Protein AF-A0A1M5VYS5-F1 (afdb_monomer)

Radius of gyration: 21.06 Å; Cα contacts (8 Å, |Δi|>4): 260; chains: 1; bounding box: 87×46×51 Å

Nearest PDB structures (foldseek):
  6qa2-assembly1_C  TM=4.360E-01  e=2.910E-01  Mycobacterium tuberculosis H37Ra
  3vgv-assembly3_E  T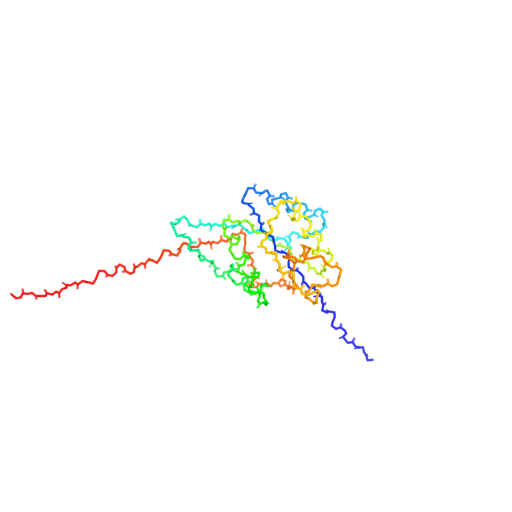M=3.887E-01  e=3.722E-01  Halomonas sp. #593
  4anc-assembly1_A  TM=3.520E-01  e=5.061E-01  Mycobacterium tuberculosis
  5x00-assembly1_A  TM=4.722E-01  e=2.082E+00  Vibrio cholerae M66-2
  6ay1-assembly5_E  TM=3.400E-01  e=2.504E+00  Helicobacter pylori

Organism: NCBI:txid421058

Sequence (174 aa):
MYSLMKNFIMAYTVVSVFPVTVDTEEIKKNLKEKGFDEADIIISKSRVESGMSTDHQEDEQTKGFFDYVFAHDAEMLEAYRKHSIGRSNVIVYTDDLERAKVAKSVLNENGALEVYRRPSEPRDTIPEGMTEQEYNGIIAKARHNIYFLGSERVYHSNEVKGMDDEMDSLGSKD

Foldseek 3Di:
DDDPPPPPLFKKKFKFWAAPPFDVVVLLVLLVVVPADPVQKAKEAEDEDDDPAPDWDWDPLQLLLLCQQCVPPVPLSVLCVNRNHRIMMIMGMDRDLVSLLVSLVSSVVRPTDQRDQDDDDPCPVPPPPDDSSSCRRITRDHDDPRRDHDNYIYIYGPPPPPPPPPPPPPDDDD

Structure (mmCIF, N/CA/C/O backbone):
data_AF-A0A1M5VYS5-F1
#
_entry.id   AF-A0A1M5VYS5-F1
#
loop_
_atom_site.group_PDB
_atom_site.id
_atom_site.type_symbol
_atom_site.label_atom_id
_atom_site.label_alt_id
_atom_site.label_comp_id
_atom_site.label_asym_id
_atom_site.label_entity_id
_atom_site.label_seq_id
_atom_site.pdbx_PDB_ins_code
_atom_site.Cartn_x
_atom_site.Cartn_y
_atom_site.Cartn_z
_atom_site.occupancy
_atom_site.B_iso_or_equiv
_atom_site.auth_seq_id
_atom_site.auth_comp_id
_atom_site.auth_asym_id
_atom_site.auth_atom_id
_atom_site.pdbx_PDB_model_num
ATOM 1 N N . MET A 1 1 ? -29.296 -32.668 2.633 1.00 37.84 1 MET A N 1
ATOM 2 C CA . MET A 1 1 ? -28.129 -32.522 1.740 1.00 37.84 1 MET A CA 1
ATOM 3 C C . MET A 1 1 ? -27.636 -31.093 1.914 1.00 37.84 1 MET A C 1
ATOM 5 O O . MET A 1 1 ? -28.254 -30.186 1.376 1.00 37.84 1 MET A O 1
ATOM 9 N N . TYR A 1 2 ? -26.666 -30.865 2.803 1.00 38.84 2 TYR A N 1
ATOM 10 C CA . TYR A 1 2 ? -26.177 -29.512 3.082 1.00 38.84 2 TYR A CA 1
ATOM 11 C C . TYR A 1 2 ? -25.338 -29.051 1.892 1.00 38.84 2 TYR A C 1
ATOM 13 O O . TYR A 1 2 ? -24.283 -29.619 1.620 1.00 38.84 2 TYR A O 1
ATOM 21 N N . SER A 1 3 ? -25.858 -28.067 1.158 1.00 40.75 3 SER A N 1
ATOM 22 C CA . SER A 1 3 ? -25.099 -27.339 0.149 1.00 40.75 3 SER A CA 1
ATOM 23 C C . SER A 1 3 ? -23.944 -26.651 0.865 1.00 40.75 3 SER A C 1
ATOM 25 O O . SER A 1 3 ? -24.162 -25.776 1.704 1.00 40.75 3 SER A O 1
ATOM 27 N N . LEU A 1 4 ? -22.722 -27.110 0.597 1.00 44.00 4 LEU A N 1
ATOM 28 C CA . LEU A 1 4 ? -21.502 -26.484 1.079 1.00 44.00 4 LEU A CA 1
ATOM 29 C C . LEU A 1 4 ? -21.350 -25.170 0.304 1.00 44.00 4 LEU A C 1
ATOM 31 O O . LEU A 1 4 ? -20.685 -25.109 -0.729 1.00 44.00 4 LEU A O 1
ATOM 35 N N . MET A 1 5 ? -22.047 -24.130 0.758 1.00 40.47 5 MET A N 1
ATOM 36 C CA . MET A 1 5 ? -21.846 -22.778 0.265 1.00 40.47 5 MET A CA 1
ATOM 37 C C . MET A 1 5 ? -20.421 -22.410 0.674 1.00 40.47 5 MET A C 1
ATOM 39 O O . MET A 1 5 ? -20.145 -22.142 1.842 1.00 40.47 5 MET A O 1
ATOM 43 N N . LYS A 1 6 ? -19.478 -22.522 -0.268 1.00 43.31 6 LYS A N 1
ATOM 44 C CA . LYS A 1 6 ? -18.157 -21.917 -0.129 1.00 43.31 6 LYS A CA 1
ATOM 45 C C . LYS A 1 6 ? -18.416 -20.427 0.046 1.00 43.31 6 LYS A C 1
ATOM 47 O O . LYS A 1 6 ? -18.630 -19.725 -0.938 1.00 43.31 6 LYS A O 1
ATOM 52 N N . ASN A 1 7 ? -18.428 -19.957 1.288 1.00 42.94 7 ASN A N 1
ATOM 53 C CA . ASN A 1 7 ? -18.205 -18.552 1.566 1.00 42.94 7 ASN A CA 1
ATOM 54 C C . ASN A 1 7 ? -16.798 -18.270 1.041 1.00 42.94 7 ASN A C 1
ATOM 56 O O . ASN A 1 7 ? -15.807 -18.588 1.697 1.00 42.94 7 ASN A O 1
ATOM 60 N N . PHE A 1 8 ? -16.704 -17.765 -0.188 1.00 48.69 8 PHE A N 1
ATOM 61 C CA . PHE A 1 8 ? -15.520 -17.041 -0.602 1.00 48.69 8 PHE A CA 1
ATOM 62 C C . PHE A 1 8 ? -15.471 -15.838 0.331 1.00 48.69 8 PHE A C 1
ATOM 64 O O . PHE A 1 8 ? -16.239 -14.896 0.160 1.00 48.69 8 PHE A O 1
ATOM 71 N N . ILE A 1 9 ? -14.654 -15.924 1.381 1.00 58.50 9 ILE A N 1
ATOM 72 C CA . ILE A 1 9 ? -14.298 -14.744 2.159 1.00 58.50 9 ILE A CA 1
ATOM 73 C C . ILE A 1 9 ? -13.618 -13.832 1.142 1.00 58.50 9 ILE A C 1
ATOM 75 O O . ILE A 1 9 ? -12.554 -14.170 0.616 1.00 58.50 9 ILE A O 1
ATOM 79 N N . MET A 1 10 ? -14.314 -12.766 0.749 1.00 78.12 10 MET A N 1
ATOM 80 C CA . MET A 1 10 ? -13.730 -11.773 -0.135 1.00 78.12 10 MET A CA 1
ATOM 81 C C . MET A 1 10 ? -12.595 -11.114 0.630 1.00 78.12 10 MET A C 1
ATOM 83 O O . MET A 1 10 ? -12.740 -10.789 1.798 1.00 78.12 10 MET A O 1
ATOM 87 N N . ALA A 1 11 ? -11.447 -10.969 -0.011 1.00 87.25 11 ALA A N 1
ATOM 88 C CA . ALA A 1 11 ? -10.293 -10.355 0.610 1.00 87.25 11 ALA A CA 1
ATOM 89 C C . ALA A 1 11 ? -9.853 -9.185 -0.253 1.00 87.25 11 ALA A C 1
ATOM 91 O O . ALA A 1 11 ? -9.800 -9.287 -1.484 1.00 87.25 11 ALA A O 1
ATOM 92 N N . TYR A 1 12 ? -9.546 -8.084 0.413 1.00 91.06 12 TYR A N 1
ATOM 93 C CA . TYR A 1 12 ? -9.152 -6.839 -0.205 1.00 91.06 12 TYR A CA 1
ATOM 94 C C . TYR A 1 12 ? -7.780 -6.428 0.306 1.00 91.06 12 TYR A C 1
ATOM 96 O O . TYR A 1 12 ? -7.489 -6.486 1.501 1.00 91.06 12 TYR A O 1
ATOM 104 N N . THR A 1 13 ? -6.951 -5.976 -0.622 1.00 92.62 13 THR A N 1
ATOM 105 C CA . THR A 1 13 ? -5.660 -5.359 -0.350 1.00 92.62 13 THR A CA 1
ATOM 106 C C . THR A 1 13 ? -5.773 -3.885 -0.699 1.00 92.62 13 THR A C 1
ATOM 108 O O . THR A 1 13 ? -6.054 -3.541 -1.846 1.00 92.62 13 THR A O 1
ATOM 111 N N . VAL A 1 14 ? -5.559 -3.011 0.279 1.00 93.81 14 VAL A N 1
ATOM 112 C CA . VAL A 1 14 ? -5.496 -1.564 0.068 1.00 93.81 14 VAL A CA 1
ATOM 113 C C . VAL A 1 14 ? -4.038 -1.1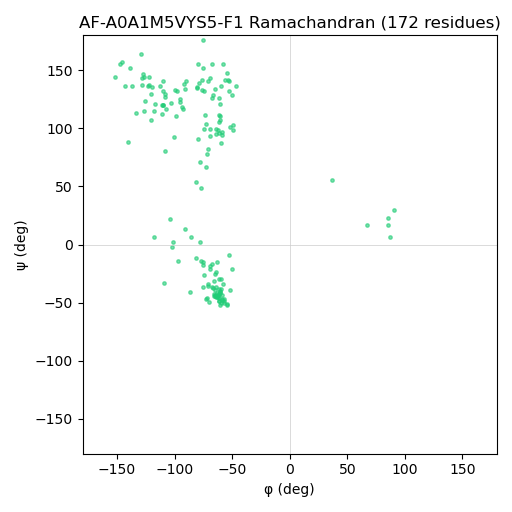62 -0.095 1.00 93.81 14 VAL A C 1
ATOM 115 O O . VAL A 1 14 ? -3.235 -1.431 0.792 1.00 93.81 14 VAL A O 1
ATOM 118 N N . VAL A 1 15 ? -3.691 -0.526 -1.212 1.00 94.44 15 VAL A N 1
ATOM 119 C CA . VAL A 1 15 ? -2.329 -0.080 -1.538 1.00 94.44 15 VAL A CA 1
ATOM 120 C C . VAL A 1 15 ? -2.321 1.440 -1.674 1.00 94.44 15 VAL A C 1
ATOM 122 O O . VAL A 1 15 ? -2.922 2.002 -2.597 1.00 94.44 15 VAL A O 1
ATOM 125 N N . SER A 1 16 ? -1.599 2.114 -0.779 1.00 94.38 16 SER A N 1
ATOM 126 C CA . SER A 1 16 ? -1.414 3.569 -0.812 1.00 94.38 16 SER A CA 1
ATOM 127 C C . SER A 1 16 ? 0.063 3.945 -0.786 1.00 94.38 16 SER A C 1
ATOM 129 O O . SER A 1 16 ? 0.872 3.300 -0.118 1.00 94.38 16 SER A O 1
ATOM 131 N N . VAL A 1 17 ? 0.403 5.011 -1.511 1.00 94.00 17 VAL A N 1
ATOM 132 C CA . VAL A 1 17 ? 1.767 5.535 -1.643 1.00 94.00 17 VAL A CA 1
ATOM 133 C C . VAL A 1 17 ? 1.848 6.898 -0.964 1.00 94.00 17 VAL A C 1
ATOM 135 O O . VAL A 1 17 ? 0.972 7.735 -1.154 1.00 94.00 17 VAL A O 1
ATOM 138 N N . PHE A 1 18 ? 2.910 7.131 -0.201 1.00 93.69 18 PHE A N 1
ATOM 139 C CA . PHE A 1 18 ? 3.127 8.336 0.593 1.00 93.69 18 PHE A CA 1
ATOM 140 C C . PHE A 1 18 ? 4.493 8.961 0.299 1.00 93.69 18 PHE A C 1
ATOM 142 O O . PHE A 1 18 ? 5.473 8.240 0.076 1.00 93.69 18 PHE A O 1
ATOM 149 N N . PRO A 1 19 ? 4.609 10.299 0.356 1.00 90.38 19 PRO A N 1
ATOM 150 C CA . PRO A 1 19 ? 5.905 10.957 0.453 1.00 90.38 19 PRO A CA 1
ATOM 151 C C . PRO A 1 19 ? 6.709 10.424 1.647 1.00 90.38 19 PRO A C 1
ATOM 153 O O . PRO A 1 19 ? 6.148 10.106 2.694 1.00 90.38 19 PRO A O 1
ATOM 156 N N . VAL A 1 20 ? 8.037 10.387 1.527 1.00 85.50 20 VAL A N 1
ATOM 157 C CA . VAL A 1 20 ? 8.936 9.937 2.614 1.00 85.50 20 VAL A CA 1
ATOM 158 C C . VAL A 1 20 ? 8.881 10.815 3.868 1.00 85.50 20 VAL A C 1
ATOM 160 O O . VAL A 1 20 ? 9.365 10.411 4.918 1.00 85.50 20 VAL A O 1
ATOM 163 N N . THR A 1 21 ? 8.301 12.011 3.759 1.00 85.69 21 THR A N 1
ATOM 164 C CA . THR A 1 21 ? 8.145 12.978 4.851 1.00 85.69 21 THR A CA 1
ATOM 165 C C . THR A 1 21 ? 6.951 12.691 5.757 1.00 85.69 21 THR A C 1
ATOM 167 O O . THR A 1 21 ? 6.819 13.347 6.784 1.00 85.69 21 THR A O 1
ATOM 170 N N . VAL A 1 22 ? 6.054 11.781 5.368 1.00 90.50 22 VAL A N 1
ATOM 171 C CA . VAL A 1 22 ? 4.854 11.463 6.151 1.00 90.50 22 VAL A CA 1
ATOM 172 C C . VAL A 1 22 ? 5.207 10.545 7.319 1.00 90.50 22 VAL A C 1
ATOM 174 O O . VAL A 1 22 ? 5.984 9.599 7.160 1.00 90.50 22 VAL A O 1
ATOM 177 N N . ASP A 1 23 ?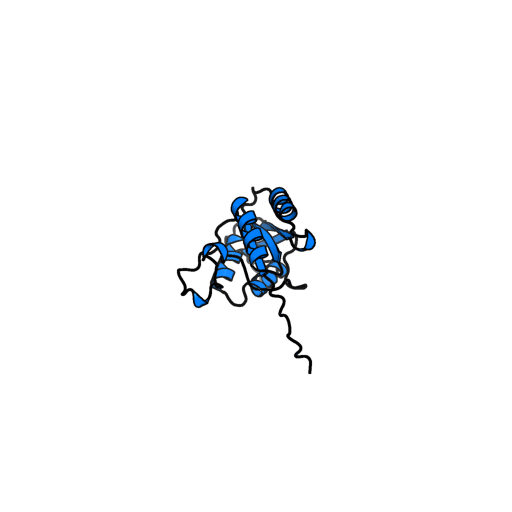 4.609 10.804 8.484 1.00 91.81 23 ASP A N 1
ATOM 178 C CA . ASP A 1 23 ? 4.758 9.951 9.660 1.00 91.81 23 ASP A CA 1
ATOM 179 C C . ASP A 1 23 ? 3.941 8.660 9.501 1.00 91.81 23 ASP A C 1
ATOM 181 O O . ASP A 1 23 ? 2.727 8.601 9.707 1.00 91.81 23 ASP A O 1
ATOM 185 N N . THR A 1 24 ? 4.630 7.589 9.112 1.00 90.44 24 THR A N 1
ATOM 186 C CA . THR A 1 24 ? 4.007 6.276 8.936 1.00 90.44 24 THR A CA 1
ATOM 187 C C . THR A 1 24 ? 3.566 5.637 10.255 1.00 90.44 24 THR A C 1
ATOM 189 O O . THR A 1 24 ? 2.691 4.771 10.233 1.00 90.44 24 THR A O 1
ATOM 192 N N . GLU A 1 25 ? 4.127 6.043 11.399 1.00 92.25 25 GLU A N 1
ATOM 193 C CA . GLU A 1 25 ? 3.703 5.537 12.711 1.00 92.25 25 GLU A CA 1
ATOM 194 C C . GLU A 1 25 ? 2.367 6.151 13.135 1.00 92.25 25 GLU A C 1
ATOM 196 O O . GLU A 1 25 ? 1.512 5.447 13.678 1.00 92.25 25 GLU A O 1
ATOM 201 N N . GLU A 1 26 ? 2.138 7.428 12.820 1.00 93.75 26 GLU A N 1
ATOM 202 C CA . GLU A 1 26 ? 0.835 8.071 13.013 1.00 93.75 26 GLU A CA 1
ATOM 203 C C . GLU A 1 26 ? -0.248 7.395 12.160 1.00 93.75 26 GLU A C 1
ATOM 205 O O . GLU A 1 26 ? -1.312 7.045 12.674 1.00 93.75 26 GLU A O 1
ATOM 210 N N . ILE A 1 27 ? 0.055 7.082 10.894 1.00 94.62 27 ILE A N 1
ATOM 211 C CA . ILE A 1 27 ? -0.848 6.310 10.024 1.00 94.62 27 ILE A CA 1
ATOM 212 C C . ILE A 1 27 ? -1.190 4.956 10.651 1.00 94.62 27 ILE A C 1
ATOM 214 O O . ILE A 1 27 ? -2.361 4.576 10.726 1.00 94.62 27 ILE A O 1
ATOM 218 N N . LYS A 1 28 ? -0.175 4.219 11.119 1.00 95.19 28 LYS A N 1
ATOM 219 C CA . LYS A 1 28 ? -0.363 2.915 11.768 1.00 95.19 28 LYS A CA 1
ATOM 220 C C . LYS A 1 28 ? -1.253 3.032 12.998 1.00 95.19 28 LYS A C 1
ATOM 222 O O . LYS A 1 28 ? -2.143 2.205 13.191 1.00 95.19 28 LYS A O 1
ATOM 227 N N . LYS A 1 29 ? -1.034 4.058 13.822 1.00 96.31 29 LYS A N 1
ATOM 228 C CA . LYS A 1 29 ? -1.853 4.342 15.001 1.00 96.31 29 LYS A CA 1
ATOM 229 C C . LYS A 1 29 ? -3.306 4.620 14.608 1.00 96.31 29 LYS A C 1
ATOM 231 O O . LYS A 1 29 ? -4.195 3.981 15.163 1.00 96.31 29 LYS A O 1
ATOM 236 N N . ASN A 1 30 ? -3.539 5.481 13.621 1.00 95.81 30 ASN A N 1
ATOM 237 C CA . ASN A 1 30 ? -4.879 5.831 13.147 1.00 95.81 30 ASN A CA 1
ATOM 238 C C . ASN A 1 30 ? -5.631 4.604 12.606 1.00 95.81 30 ASN A C 1
ATOM 240 O O . ASN A 1 30 ? -6.809 4.413 12.904 1.00 95.81 30 ASN A O 1
ATOM 244 N N . LEU A 1 31 ? -4.948 3.713 11.880 1.00 96.62 31 LEU A N 1
ATOM 245 C CA . LEU A 1 31 ? -5.521 2.434 11.447 1.00 96.62 31 LEU A CA 1
ATOM 246 C C . LEU A 1 31 ? -5.865 1.531 12.647 1.00 96.62 31 LEU A C 1
ATOM 248 O O . LEU A 1 31 ? -6.972 0.998 12.731 1.00 96.62 31 LEU A O 1
ATOM 252 N N . LYS A 1 32 ? -4.972 1.399 13.630 1.00 96.81 32 LYS A N 1
ATOM 253 C CA . LYS A 1 32 ? -5.249 0.605 14.840 1.00 96.81 32 LYS A CA 1
ATOM 254 C C . LYS A 1 32 ? -6.433 1.153 15.642 1.00 96.81 32 LYS A C 1
ATOM 256 O O . LYS A 1 32 ? -7.248 0.373 16.125 1.00 96.81 32 LYS A O 1
ATOM 261 N N . GLU A 1 33 ? -6.585 2.472 15.735 1.00 96.19 33 GLU A N 1
ATOM 262 C CA . GLU A 1 33 ? -7.742 3.117 16.379 1.00 96.19 33 GLU A CA 1
ATOM 263 C C . GLU A 1 33 ? -9.065 2.845 15.643 1.00 96.19 33 GLU A C 1
ATOM 265 O O . GLU A 1 33 ? -10.127 2.823 16.265 1.00 96.19 33 GLU A O 1
ATOM 270 N N . LYS A 1 34 ? -9.015 2.564 14.334 1.00 95.38 34 LYS A N 1
ATOM 271 C CA . LYS A 1 34 ? -10.158 2.071 13.544 1.00 95.38 34 LYS A CA 1
ATOM 272 C C . LYS A 1 34 ? -10.334 0.547 13.603 1.00 95.38 34 LYS A C 1
ATOM 274 O O . LYS A 1 34 ? -11.196 0.008 12.913 1.00 95.38 34 LYS A O 1
ATOM 279 N N . GLY A 1 35 ? -9.552 -0.144 14.431 1.00 95.00 35 GLY A N 1
ATOM 280 C CA . GLY A 1 35 ? -9.679 -1.575 14.694 1.00 95.00 35 GLY A CA 1
ATOM 281 C C . GLY A 1 35 ? -8.963 -2.480 13.694 1.00 95.00 35 GLY A C 1
ATOM 282 O O . GLY A 1 35 ? -9.298 -3.662 13.628 1.00 95.00 35 GLY A O 1
ATOM 283 N N . PHE A 1 36 ? -8.030 -1.964 12.885 1.00 95.75 36 PHE A N 1
ATOM 284 C CA . PHE A 1 36 ? -7.166 -2.805 12.047 1.00 95.75 36 PHE A CA 1
ATOM 285 C C . PHE A 1 36 ? -6.067 -3.457 12.883 1.00 95.75 36 PHE A C 1
ATOM 287 O O . PHE A 1 36 ? -5.394 -2.788 13.673 1.00 95.75 36 PHE A O 1
ATOM 294 N N . ASP A 1 37 ? -5.875 -4.758 12.683 1.00 94.88 37 ASP A N 1
ATOM 295 C CA . ASP A 1 37 ? -4.814 -5.502 13.340 1.00 94.88 37 ASP A CA 1
ATOM 296 C C . ASP A 1 37 ? -3.449 -5.114 12.779 1.00 94.88 37 ASP A C 1
ATOM 298 O O . ASP A 1 37 ? -3.248 -4.926 11.580 1.00 94.88 37 ASP A O 1
ATOM 302 N N . GLU A 1 38 ? -2.466 -5.025 13.669 1.00 93.31 38 GLU A N 1
ATOM 303 C CA . GLU A 1 38 ? -1.100 -4.668 13.290 1.00 93.31 38 GLU A CA 1
ATOM 304 C C . GLU A 1 38 ? -0.480 -5.676 12.313 1.00 93.31 38 GLU A C 1
ATOM 306 O O . GLU A 1 38 ? 0.326 -5.297 11.469 1.00 93.31 38 GLU A O 1
ATOM 311 N N . ALA A 1 39 ? -0.895 -6.943 12.391 1.00 92.19 39 ALA A N 1
ATOM 312 C CA . ALA A 1 39 ? -0.453 -8.001 11.489 1.00 92.19 39 ALA A CA 1
ATOM 313 C C . ALA A 1 39 ? -0.947 -7.824 10.041 1.00 92.19 39 ALA A C 1
ATOM 315 O O . ALA A 1 39 ? -0.384 -8.453 9.137 1.00 92.19 39 ALA A O 1
ATOM 316 N N . ASP A 1 40 ? -1.962 -6.985 9.824 1.00 94.19 40 ASP A N 1
ATOM 317 C CA . ASP A 1 40 ? -2.564 -6.709 8.518 1.00 94.19 40 ASP A CA 1
ATOM 318 C C . ASP A 1 40 ? -2.109 -5.379 7.917 1.00 94.19 40 ASP A C 1
ATOM 320 O O . ASP A 1 40 ? -2.473 -5.059 6.786 1.00 94.19 40 ASP A O 1
ATOM 324 N N . ILE A 1 41 ? -1.277 -4.624 8.641 1.00 94.88 41 ILE A N 1
ATOM 325 C CA . ILE A 1 41 ? -0.717 -3.349 8.199 1.00 94.88 41 ILE A CA 1
ATOM 326 C C . ILE A 1 41 ? 0.760 -3.549 7.870 1.00 94.88 41 ILE A C 1
ATOM 328 O O . ILE A 1 41 ? 1.580 -3.823 8.746 1.00 94.88 41 ILE A O 1
ATOM 332 N N . ILE A 1 42 ? 1.125 -3.341 6.608 1.00 94.56 42 ILE A N 1
ATOM 333 C CA . ILE A 1 42 ? 2.516 -3.359 6.157 1.00 94.56 42 ILE A CA 1
ATOM 334 C C . ILE A 1 42 ? 2.935 -1.945 5.786 1.00 94.56 42 ILE A C 1
ATOM 336 O O . ILE A 1 42 ? 2.376 -1.340 4.874 1.00 94.56 42 ILE A O 1
ATOM 340 N N . ILE A 1 43 ? 3.962 -1.437 6.460 1.00 93.50 43 ILE A N 1
ATOM 341 C CA . ILE A 1 43 ? 4.649 -0.206 6.072 1.00 93.50 43 ILE A CA 1
ATOM 342 C C . ILE A 1 43 ? 5.956 -0.607 5.421 1.00 93.50 43 ILE A C 1
ATOM 344 O O . ILE A 1 43 ? 6.788 -1.273 6.031 1.00 93.50 43 ILE A O 1
ATOM 348 N N . SER A 1 44 ? 6.128 -0.182 4.181 1.00 91.31 44 SER A N 1
ATOM 349 C CA . SER A 1 44 ? 7.257 -0.566 3.360 1.00 91.31 44 SER A CA 1
ATOM 350 C C . SER A 1 44 ? 7.928 0.694 2.822 1.00 91.31 44 SER A C 1
ATOM 352 O O . SER A 1 44 ? 7.311 1.471 2.086 1.00 91.31 44 SER A O 1
ATOM 354 N N . LYS A 1 45 ? 9.174 0.939 3.230 1.00 89.88 45 LYS A N 1
ATOM 355 C CA . LYS A 1 45 ? 9.926 2.157 2.899 1.00 89.88 45 LYS A CA 1
ATOM 356 C C . LYS A 1 45 ? 10.856 1.900 1.718 1.00 89.88 45 LYS A C 1
ATOM 358 O O . LYS A 1 45 ? 11.582 0.910 1.706 1.00 89.88 45 LYS A O 1
ATOM 363 N N . SER A 1 46 ? 10.846 2.794 0.735 1.00 85.81 46 SER A N 1
ATOM 364 C CA . SER A 1 46 ? 11.788 2.727 -0.381 1.00 85.81 46 SER A CA 1
ATOM 365 C C . SER A 1 46 ? 13.185 3.166 0.054 1.00 85.81 46 SER A C 1
ATOM 367 O O . SER A 1 46 ? 13.361 4.252 0.606 1.00 85.81 46 SER A O 1
ATOM 369 N N . ARG A 1 47 ? 14.186 2.366 -0.299 1.00 82.88 47 ARG A N 1
ATOM 370 C CA . ARG A 1 47 ? 15.601 2.725 -0.343 1.00 82.88 47 ARG A CA 1
ATOM 371 C C . ARG A 1 47 ? 16.027 2.748 -1.803 1.00 82.88 47 ARG A C 1
ATOM 373 O O . ARG A 1 47 ? 16.012 1.723 -2.473 1.00 82.88 47 ARG A O 1
ATOM 380 N N . VAL A 1 48 ? 16.336 3.938 -2.299 1.00 77.50 48 VAL A N 1
ATOM 381 C CA . VAL A 1 48 ? 16.886 4.110 -3.643 1.00 77.50 48 VAL A CA 1
ATOM 382 C C . VAL A 1 48 ? 18.397 4.135 -3.501 1.00 77.50 48 VAL A C 1
ATOM 384 O O . VAL A 1 48 ? 18.921 4.989 -2.783 1.00 77.50 48 VAL A O 1
ATOM 387 N N . GLU A 1 49 ? 19.089 3.185 -4.123 1.00 73.31 49 GLU A N 1
ATOM 388 C CA . GLU A 1 49 ? 20.545 3.238 -4.180 1.00 73.31 49 GLU A CA 1
ATOM 389 C C . GLU A 1 49 ? 20.969 4.427 -5.041 1.00 73.31 49 GLU A C 1
ATOM 391 O O . GLU A 1 49 ? 20.513 4.588 -6.174 1.00 73.31 49 GLU A O 1
ATOM 396 N N . SER A 1 50 ? 21.821 5.282 -4.477 1.00 54.28 50 SER A N 1
ATOM 397 C CA . SER A 1 50 ? 22.318 6.481 -5.144 1.00 54.28 50 SER A CA 1
ATOM 398 C C . SER A 1 50 ? 23.103 6.111 -6.406 1.00 54.28 50 SER A C 1
ATOM 400 O O . SER A 1 50 ? 24.248 5.676 -6.316 1.00 54.28 50 SER A O 1
ATOM 402 N N . GLY A 1 51 ? 22.499 6.337 -7.570 1.00 54.25 51 GLY A N 1
ATOM 403 C CA . GLY A 1 51 ? 23.120 6.294 -8.893 1.00 54.25 51 GLY A CA 1
ATOM 404 C C . GLY A 1 51 ? 22.473 7.348 -9.794 1.00 54.25 51 GLY A C 1
ATOM 405 O O . GLY A 1 51 ? 21.371 7.822 -9.516 1.00 54.25 51 GLY A O 1
ATOM 406 N N . MET A 1 52 ? 23.170 7.791 -10.844 1.00 47.41 52 MET A N 1
ATOM 407 C CA . MET A 1 52 ? 22.683 8.873 -11.720 1.00 47.41 52 MET A CA 1
ATOM 408 C C . MET A 1 52 ? 21.610 8.417 -12.727 1.00 47.41 52 MET A C 1
ATOM 410 O O . MET A 1 52 ? 21.159 9.215 -13.552 1.00 47.41 52 MET A O 1
ATOM 414 N N . SER A 1 53 ? 21.200 7.148 -12.695 1.00 56.59 53 SER A N 1
ATOM 415 C CA . SER A 1 53 ? 20.232 6.595 -13.638 1.00 56.59 53 SER A CA 1
ATOM 416 C C . SER A 1 53 ? 18.798 6.938 -13.249 1.00 56.59 53 SER A C 1
ATOM 418 O O . SER A 1 53 ? 18.376 6.765 -12.111 1.00 56.59 53 SER A O 1
ATOM 420 N N . THR A 1 54 ? 18.010 7.362 -14.231 1.00 59.59 54 THR A N 1
ATOM 421 C CA . THR A 1 54 ? 16.553 7.507 -14.106 1.00 59.59 54 THR A CA 1
ATOM 422 C C . THR A 1 54 ? 15.826 6.159 -14.151 1.00 59.59 54 THR A C 1
ATOM 424 O O . THR A 1 54 ? 14.675 6.075 -13.726 1.00 59.59 54 THR A O 1
ATOM 427 N N . ASP A 1 55 ? 16.508 5.104 -14.601 1.00 66.38 55 ASP A N 1
ATOM 428 C CA . ASP A 1 55 ? 15.997 3.738 -14.695 1.00 66.38 55 ASP A CA 1
ATOM 429 C C . ASP A 1 55 ? 16.336 2.957 -13.414 1.00 66.38 55 ASP A C 1
ATOM 431 O O . ASP A 1 55 ? 17.508 2.789 -13.066 1.00 66.38 55 ASP A O 1
ATOM 435 N N . HIS A 1 56 ? 15.300 2.544 -12.684 1.00 71.12 56 HIS A N 1
ATOM 436 C CA . HIS A 1 56 ? 15.415 1.867 -11.393 1.00 71.12 56 HIS A CA 1
ATOM 437 C C . HIS A 1 56 ? 14.754 0.493 -11.483 1.00 71.12 56 HIS A C 1
ATOM 439 O O . HIS A 1 56 ? 13.595 0.398 -11.890 1.00 71.12 56 HIS A O 1
ATOM 445 N N . GLN A 1 57 ? 15.457 -0.557 -11.063 1.00 78.44 57 GLN A N 1
ATOM 446 C CA . GLN A 1 57 ? 14.904 -1.906 -10.980 1.00 78.44 57 GLN A CA 1
ATOM 447 C C . GLN A 1 57 ? 14.492 -2.250 -9.549 1.00 78.44 57 GLN A C 1
ATOM 449 O O . GLN A 1 57 ? 15.240 -2.026 -8.600 1.00 78.44 57 GLN A O 1
ATOM 454 N N . GLU A 1 58 ? 13.282 -2.793 -9.417 1.00 81.62 58 GLU A N 1
ATOM 455 C CA . GLU A 1 58 ? 12.742 -3.335 -8.169 1.00 81.62 58 GLU A CA 1
ATOM 456 C C . GLU A 1 58 ? 13.469 -4.621 -7.772 1.00 81.62 58 GLU A C 1
ATOM 458 O O . GLU A 1 58 ? 13.756 -5.462 -8.627 1.00 81.62 58 GLU A O 1
ATOM 463 N N . ASP A 1 59 ? 13.683 -4.821 -6.471 1.00 85.31 59 ASP A N 1
ATOM 464 C CA . ASP A 1 59 ? 14.039 -6.134 -5.940 1.0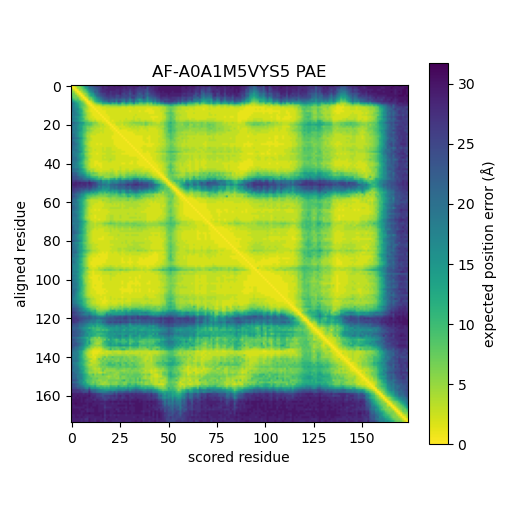0 85.31 59 ASP A CA 1
ATOM 465 C C . ASP A 1 59 ? 12.967 -7.199 -6.275 1.00 85.31 59 ASP A C 1
ATOM 467 O O . ASP A 1 59 ? 11.789 -6.890 -6.499 1.00 85.31 59 ASP A O 1
ATOM 471 N N . GLU A 1 60 ? 13.364 -8.477 -6.313 1.00 87.12 60 GLU A N 1
ATOM 472 C CA . GLU A 1 60 ? 12.485 -9.581 -6.731 1.00 87.12 60 GLU A CA 1
ATOM 473 C C . GLU A 1 60 ? 11.212 -9.700 -5.880 1.00 87.12 60 GLU A C 1
ATOM 475 O O . GLU A 1 60 ? 10.148 -10.056 -6.397 1.00 87.12 60 GLU A O 1
ATOM 480 N N . GLN A 1 61 ? 11.297 -9.380 -4.586 1.00 88.81 61 GLN A N 1
ATOM 481 C CA . GLN A 1 61 ? 10.169 -9.470 -3.666 1.00 88.81 61 GLN A CA 1
ATOM 482 C C . GLN A 1 61 ? 9.150 -8.357 -3.940 1.00 88.81 61 GLN A C 1
ATOM 484 O O . GLN A 1 61 ? 7.951 -8.628 -4.057 1.00 88.81 61 GLN A O 1
ATOM 489 N N . THR A 1 62 ? 9.619 -7.118 -4.095 1.00 88.94 62 THR A N 1
ATOM 490 C CA . THR A 1 62 ? 8.798 -5.966 -4.484 1.00 88.94 62 THR A CA 1
ATOM 491 C C . THR A 1 62 ? 8.130 -6.206 -5.833 1.00 88.94 62 THR A C 1
ATOM 493 O O . THR A 1 62 ? 6.912 -6.049 -5.960 1.00 88.94 62 THR A O 1
ATOM 496 N N . LYS A 1 63 ? 8.904 -6.669 -6.820 1.00 90.56 63 LYS A N 1
ATOM 497 C CA . LYS A 1 63 ? 8.404 -7.003 -8.153 1.00 90.56 63 LYS A CA 1
ATOM 498 C C . LYS A 1 63 ? 7.290 -8.050 -8.081 1.00 90.56 63 LYS A C 1
ATOM 500 O O . LYS A 1 63 ? 6.215 -7.835 -8.640 1.00 90.56 63 LYS A O 1
ATOM 505 N N . GLY A 1 64 ? 7.528 -9.146 -7.356 1.00 90.19 64 GLY A N 1
ATOM 506 C CA . GLY A 1 64 ? 6.574 -10.243 -7.202 1.00 90.19 64 GLY A CA 1
ATOM 507 C C . GLY A 1 64 ? 5.292 -9.835 -6.476 1.00 90.19 64 GLY A C 1
ATOM 508 O O . GLY A 1 64 ? 4.210 -10.286 -6.847 1.00 90.19 64 GLY A O 1
ATOM 509 N N . PHE A 1 65 ? 5.383 -8.953 -5.476 1.00 93.62 65 PHE A N 1
ATOM 510 C CA . PHE A 1 65 ? 4.204 -8.380 -4.827 1.00 93.62 65 PHE A CA 1
ATOM 511 C C . PHE A 1 65 ? 3.340 -7.596 -5.818 1.00 93.62 65 PHE A C 1
ATOM 513 O O . PHE A 1 65 ? 2.139 -7.856 -5.913 1.00 93.62 65 PHE A O 1
ATOM 520 N N . PHE A 1 66 ? 3.934 -6.664 -6.568 1.00 92.38 66 PHE A N 1
ATOM 521 C CA . PHE A 1 66 ? 3.186 -5.850 -7.523 1.00 92.38 66 PHE A CA 1
ATOM 522 C C . PHE A 1 66 ? 2.570 -6.696 -8.637 1.00 92.38 66 PHE A C 1
ATOM 524 O O . PHE A 1 66 ? 1.379 -6.547 -8.912 1.00 92.38 66 PHE A O 1
ATOM 531 N N . ASP A 1 67 ? 3.333 -7.635 -9.206 1.00 91.81 67 ASP A N 1
ATOM 532 C CA . ASP A 1 67 ? 2.829 -8.553 -10.233 1.00 91.81 67 ASP A CA 1
ATOM 533 C C . ASP A 1 67 ? 1.657 -9.396 -9.712 1.00 91.81 67 ASP A C 1
ATOM 535 O O . ASP A 1 67 ? 0.694 -9.620 -10.436 1.00 91.81 67 ASP A O 1
ATOM 539 N N . TYR A 1 68 ? 1.692 -9.836 -8.451 1.00 91.06 68 TYR A N 1
ATOM 540 C CA . TYR A 1 68 ? 0.601 -10.601 -7.847 1.00 91.06 68 TYR A CA 1
ATOM 541 C C . TYR A 1 68 ? -0.654 -9.751 -7.596 1.00 91.06 68 TYR A C 1
ATOM 543 O O . TYR A 1 68 ? -1.764 -10.153 -7.967 1.00 91.06 68 TYR A O 1
ATOM 551 N N . VAL A 1 69 ? -0.492 -8.586 -6.960 1.00 90.12 69 VAL A N 1
ATOM 552 C CA . VAL A 1 69 ? -1.614 -7.713 -6.584 1.00 90.12 69 VAL A CA 1
ATOM 553 C C . VAL A 1 69 ? -2.303 -7.165 -7.831 1.00 90.12 69 VAL A C 1
ATOM 555 O O . VAL A 1 69 ? -3.526 -7.227 -7.928 1.00 90.12 69 VAL A O 1
ATOM 558 N N . PHE A 1 70 ? -1.535 -6.712 -8.820 1.00 89.88 70 PHE A N 1
ATOM 559 C CA . PHE A 1 70 ? -2.054 -6.060 -10.023 1.00 89.88 70 PHE A CA 1
ATOM 560 C C . PHE A 1 70 ? -2.036 -6.963 -11.264 1.00 89.88 70 PHE A C 1
ATOM 562 O O . PHE A 1 70 ? -2.108 -6.470 -12.383 1.00 89.88 70 PHE A O 1
ATOM 569 N N . ALA A 1 71 ? -2.009 -8.291 -11.094 1.00 85.38 71 ALA A N 1
ATOM 570 C CA . ALA A 1 71 ? -1.910 -9.275 -12.184 1.00 85.38 71 ALA A CA 1
ATOM 571 C C . ALA A 1 71 ? -2.909 -9.090 -13.350 1.00 85.38 71 ALA A C 1
ATOM 573 O O . ALA A 1 71 ? -2.711 -9.659 -14.418 1.00 85.38 71 ALA A O 1
ATOM 574 N N . HIS A 1 72 ? -4.018 -8.378 -13.124 1.00 83.75 72 HIS A N 1
ATOM 575 C CA . HIS A 1 72 ? -5.113 -8.198 -14.085 1.00 83.75 72 HIS A CA 1
ATOM 576 C C . HIS A 1 72 ? -5.315 -6.724 -14.482 1.00 83.75 72 HIS A C 1
ATOM 578 O O . HIS A 1 72 ? -6.279 -6.422 -15.175 1.00 83.75 72 HIS A O 1
ATOM 584 N N . ASP A 1 73 ? -4.439 -5.814 -14.041 1.00 83.88 73 ASP A N 1
ATOM 585 C CA . ASP A 1 73 ? -4.534 -4.375 -14.306 1.00 83.88 73 ASP A CA 1
ATOM 586 C C . ASP A 1 73 ? -3.130 -3.812 -14.585 1.00 83.88 73 ASP A C 1
ATOM 588 O O . ASP A 1 73 ? -2.394 -3.410 -13.681 1.00 83.88 73 ASP A O 1
ATOM 592 N N . ALA A 1 74 ? -2.730 -3.862 -15.860 1.00 86.31 74 ALA A N 1
ATOM 593 C CA . ALA A 1 74 ? -1.394 -3.457 -16.296 1.00 86.31 74 ALA A CA 1
ATOM 594 C C . ALA A 1 74 ? -1.143 -1.951 -16.106 1.00 86.31 74 ALA A C 1
ATOM 596 O O . ALA A 1 74 ? -0.017 -1.550 -15.817 1.00 86.31 74 ALA A O 1
ATOM 597 N N . GLU A 1 75 ? -2.186 -1.127 -16.225 1.00 86.50 75 GLU A N 1
ATOM 598 C CA . GLU A 1 75 ? -2.087 0.321 -16.047 1.00 86.50 75 GLU A CA 1
ATOM 599 C C . GLU A 1 75 ? -1.878 0.688 -14.575 1.00 86.50 75 GLU A C 1
ATOM 601 O O . GLU A 1 75 ? -0.974 1.463 -14.250 1.00 86.50 75 GLU A O 1
ATOM 606 N N . MET A 1 76 ? -2.655 0.087 -13.664 1.00 86.62 76 MET A N 1
ATOM 607 C CA . MET A 1 76 ? -2.416 0.238 -12.229 1.00 86.62 76 MET A CA 1
ATOM 608 C C . MET A 1 76 ? -1.042 -0.300 -11.842 1.00 86.62 76 MET A C 1
ATOM 610 O O . MET A 1 76 ? -0.335 0.355 -11.079 1.00 86.62 76 MET A O 1
ATOM 614 N N . LEU A 1 77 ? -0.641 -1.458 -12.372 1.00 90.06 77 LEU A N 1
ATOM 615 C CA . LEU A 1 77 ? 0.678 -2.033 -12.116 1.00 90.06 77 LEU A CA 1
ATOM 616 C C . LEU A 1 77 ? 1.796 -1.039 -12.457 1.00 90.06 77 LEU A C 1
ATOM 618 O O . LEU A 1 77 ? 2.655 -0.769 -11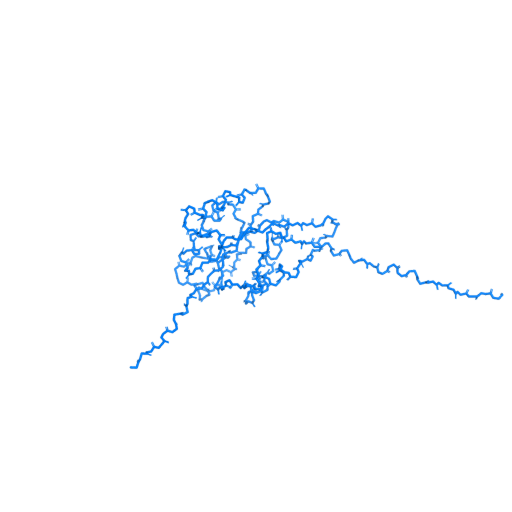.617 1.00 90.06 77 LEU A O 1
ATOM 622 N N . GLU A 1 78 ? 1.777 -0.471 -13.663 1.00 89.56 78 GLU A N 1
ATOM 623 C CA . GLU A 1 78 ? 2.784 0.497 -14.104 1.00 89.56 78 GLU A CA 1
ATOM 624 C C . GLU A 1 78 ? 2.768 1.769 -13.243 1.00 89.56 78 GLU A C 1
ATOM 626 O O . GLU A 1 78 ? 3.821 2.235 -12.792 1.00 89.56 78 GLU A O 1
ATOM 631 N N . ALA A 1 79 ? 1.579 2.302 -12.948 1.00 89.62 79 ALA A N 1
ATOM 632 C CA . ALA A 1 79 ? 1.425 3.497 -12.126 1.00 89.62 79 ALA A CA 1
ATOM 633 C C . ALA A 1 79 ? 1.969 3.288 -10.705 1.00 89.62 79 ALA A C 1
ATOM 635 O O . ALA A 1 79 ? 2.771 4.091 -10.219 1.00 89.62 79 ALA A O 1
ATOM 636 N N . TYR A 1 80 ? 1.599 2.191 -10.041 1.00 90.69 80 TYR A N 1
ATOM 637 C CA . TYR A 1 80 ? 2.061 1.894 -8.687 1.00 90.69 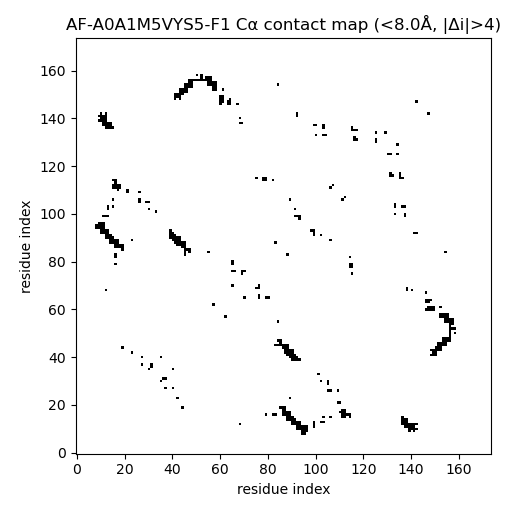80 TYR A CA 1
ATOM 638 C C . TYR A 1 80 ? 3.564 1.637 -8.628 1.00 90.69 80 TYR A C 1
ATOM 640 O O . TYR A 1 80 ? 4.226 2.219 -7.768 1.00 90.69 80 TYR A O 1
ATOM 648 N N . ARG A 1 81 ? 4.129 0.879 -9.575 1.00 90.44 81 ARG A N 1
ATOM 649 C CA . ARG A 1 81 ? 5.585 0.684 -9.675 1.00 90.44 81 ARG A CA 1
ATOM 650 C C . ARG A 1 81 ? 6.325 2.014 -9.754 1.00 90.44 81 ARG A C 1
ATOM 652 O O . ARG A 1 81 ? 7.210 2.289 -8.946 1.00 90.44 81 ARG A O 1
ATOM 659 N N . LYS A 1 82 ? 5.908 2.885 -10.676 1.00 89.06 82 LYS A N 1
ATOM 660 C CA . LYS A 1 82 ? 6.544 4.188 -10.902 1.00 89.06 82 LYS A CA 1
ATOM 661 C C . LYS A 1 82 ? 6.410 5.124 -9.703 1.00 89.06 82 LYS A C 1
ATOM 663 O O . LYS A 1 82 ? 7.367 5.803 -9.333 1.00 89.06 82 LYS A O 1
ATOM 668 N N . HIS A 1 83 ? 5.230 5.188 -9.091 1.00 90.00 83 HIS A N 1
ATOM 669 C CA . HIS A 1 83 ? 4.994 6.081 -7.959 1.00 90.00 83 HIS A CA 1
ATOM 670 C C . HIS A 1 83 ? 5.651 5.583 -6.666 1.00 90.00 83 HIS A C 1
ATOM 672 O O . HIS A 1 83 ? 6.007 6.411 -5.828 1.00 90.00 83 HIS A O 1
ATOM 678 N N . SER A 1 84 ? 5.868 4.278 -6.499 1.00 89.50 84 SER A N 1
ATOM 679 C CA . SER A 1 84 ? 6.484 3.711 -5.295 1.00 89.50 84 SER A CA 1
ATOM 680 C C . SER A 1 84 ? 7.998 3.909 -5.183 1.00 89.50 84 SER A C 1
ATOM 682 O O . SER A 1 84 ? 8.520 3.807 -4.067 1.00 89.50 84 SER A O 1
ATOM 684 N N . ILE A 1 85 ? 8.694 4.233 -6.280 1.00 88.56 85 ILE A N 1
ATOM 685 C CA . ILE A 1 85 ? 10.130 4.553 -6.270 1.00 88.56 85 ILE A CA 1
ATOM 686 C C . ILE A 1 85 ? 10.374 5.793 -5.403 1.00 88.56 85 ILE A C 1
ATOM 688 O O . ILE A 1 85 ? 9.757 6.844 -5.601 1.00 88.56 85 ILE A O 1
ATOM 692 N N . GLY A 1 86 ? 11.278 5.673 -4.429 1.00 86.00 86 GLY A N 1
ATOM 693 C CA . GLY A 1 86 ? 11.649 6.769 -3.530 1.00 86.00 86 GLY A CA 1
ATOM 694 C C . GLY A 1 86 ? 10.528 7.208 -2.585 1.00 86.00 86 GLY A C 1
ATOM 695 O O . GLY A 1 86 ? 10.596 8.306 -2.038 1.00 86.00 86 GLY A O 1
ATOM 696 N N . ARG A 1 87 ? 9.483 6.388 -2.408 1.00 91.19 87 ARG A N 1
ATOM 697 C CA . ARG A 1 87 ? 8.303 6.682 -1.582 1.00 91.19 87 ARG A CA 1
ATOM 698 C C . ARG A 1 87 ? 7.991 5.551 -0.605 1.00 91.19 87 ARG A C 1
ATOM 700 O O . ARG A 1 87 ? 8.484 4.433 -0.737 1.00 91.19 87 ARG A O 1
ATOM 707 N N . SER A 1 88 ? 7.171 5.834 0.399 1.00 92.56 88 SER A N 1
ATOM 708 C CA . SER A 1 88 ? 6.686 4.818 1.338 1.00 92.56 88 SER A CA 1
ATOM 709 C C . SER A 1 88 ? 5.383 4.223 0.818 1.00 92.56 88 SER A C 1
ATOM 711 O O . SER A 1 88 ? 4.540 4.954 0.312 1.00 92.56 88 SER A O 1
ATOM 713 N N . ASN A 1 89 ? 5.189 2.914 0.968 1.00 93.94 89 ASN A N 1
ATOM 714 C CA . ASN A 1 89 ? 3.890 2.285 0.737 1.00 93.94 89 ASN A CA 1
ATOM 715 C C . ASN A 1 89 ? 3.307 1.835 2.068 1.00 93.94 89 ASN A C 1
ATOM 717 O O . ASN A 1 89 ? 4.030 1.298 2.911 1.00 93.94 89 ASN A O 1
ATOM 721 N N . VAL A 1 90 ? 1.999 2.002 2.212 1.00 95.12 90 VAL A N 1
ATOM 722 C CA . VAL A 1 90 ? 1.223 1.395 3.289 1.00 95.12 90 VAL A CA 1
ATOM 723 C C . VAL A 1 90 ? 0.220 0.450 2.651 1.00 95.12 90 VAL A C 1
ATOM 725 O O . VAL A 1 90 ? -0.581 0.865 1.808 1.00 95.12 90 VAL A O 1
ATOM 728 N N . ILE A 1 91 ? 0.313 -0.821 3.029 1.00 95.12 91 ILE A N 1
ATOM 729 C CA . ILE A 1 91 ? -0.566 -1.894 2.574 1.00 95.12 91 ILE A CA 1
ATOM 730 C C . ILE A 1 91 ? -1.445 -2.311 3.743 1.00 95.12 91 ILE A C 1
ATOM 732 O O . ILE A 1 91 ? -0.930 -2.533 4.838 1.00 95.12 91 ILE A O 1
ATOM 736 N N . VAL A 1 92 ? -2.748 -2.432 3.513 1.00 95.62 92 VAL A N 1
ATOM 737 C CA . VAL A 1 92 ? -3.695 -2.920 4.520 1.00 95.62 92 VAL A CA 1
ATOM 738 C C . VAL A 1 92 ? -4.476 -4.091 3.942 1.00 95.62 92 VAL A C 1
ATOM 740 O O . VAL A 1 92 ? -5.108 -3.953 2.895 1.00 95.62 92 VAL A O 1
ATOM 743 N N . TYR A 1 93 ? -4.429 -5.240 4.610 1.00 94.50 93 TYR A N 1
ATOM 744 C CA . TYR A 1 93 ? -5.240 -6.407 4.262 1.00 94.50 93 TYR A CA 1
ATOM 745 C C . TYR A 1 93 ? -6.555 -6.386 5.038 1.00 94.50 93 TYR A C 1
ATOM 747 O O . TYR A 1 93 ? -6.587 -6.032 6.214 1.00 94.50 93 TYR A O 1
ATOM 755 N N . THR A 1 94 ? -7.656 -6.725 4.370 1.00 93.00 94 THR A N 1
ATOM 756 C CA . THR A 1 94 ? -8.992 -6.733 4.977 1.00 93.00 94 THR A CA 1
ATOM 757 C C . THR A 1 94 ? -9.868 -7.823 4.367 1.00 93.00 94 THR A C 1
ATOM 759 O O . THR A 1 94 ? -9.677 -8.208 3.212 1.00 93.00 94 THR A O 1
ATOM 762 N N . ASP A 1 95 ? -10.866 -8.265 5.123 1.00 90.19 95 ASP A N 1
ATOM 763 C CA . ASP A 1 95 ? -11.756 -9.375 4.747 1.00 90.19 95 ASP A CA 1
ATOM 764 C C . ASP A 1 95 ? -13.120 -8.881 4.234 1.00 90.19 95 ASP A C 1
ATOM 766 O O . ASP A 1 95 ? -14.041 -9.661 4.002 1.00 90.19 95 ASP A O 1
ATOM 770 N N . ASP A 1 96 ? -13.291 -7.561 4.150 1.00 88.00 96 ASP A N 1
ATOM 771 C CA . ASP A 1 96 ? -14.560 -6.929 3.822 1.00 88.00 96 ASP A CA 1
ATOM 772 C C . ASP A 1 96 ? -14.341 -5.572 3.144 1.00 88.00 96 ASP A C 1
ATOM 774 O O . ASP A 1 96 ? -13.411 -4.826 3.467 1.00 88.00 96 ASP A O 1
ATOM 778 N N . LEU A 1 97 ? -15.222 -5.255 2.197 1.00 87.00 97 LEU A N 1
ATOM 779 C CA . LEU A 1 97 ? -15.135 -4.057 1.373 1.00 87.00 97 LEU A CA 1
ATOM 780 C C . LEU A 1 97 ? -15.298 -2.769 2.186 1.00 87.00 97 LEU A C 1
ATOM 782 O O . LEU A 1 97 ? -14.596 -1.792 1.934 1.00 87.00 97 LEU A O 1
ATOM 786 N N . GLU A 1 98 ? -16.197 -2.751 3.168 1.00 89.31 98 GLU A N 1
ATOM 787 C CA . GLU A 1 98 ? -16.424 -1.583 4.019 1.00 89.31 98 GLU A CA 1
ATOM 788 C C . GLU A 1 98 ? -15.194 -1.318 4.886 1.00 89.31 98 GLU A C 1
ATOM 790 O O . GLU A 1 98 ? -14.769 -0.172 5.039 1.00 89.31 98 GLU A O 1
ATOM 795 N N . ARG A 1 99 ? -14.532 -2.378 5.368 1.00 92.75 99 ARG A N 1
ATOM 796 C CA . ARG A 1 99 ? -13.232 -2.238 6.036 1.00 92.75 99 ARG A CA 1
ATOM 797 C C . ARG A 1 99 ? -12.166 -1.695 5.087 1.00 92.75 99 ARG A C 1
ATOM 799 O O . ARG A 1 99 ? -11.416 -0.807 5.485 1.00 92.75 99 ARG A O 1
ATOM 806 N N . ALA A 1 100 ? -12.118 -2.154 3.839 1.00 91.88 100 ALA A N 1
ATOM 807 C CA . ALA A 1 100 ? -11.193 -1.610 2.847 1.00 91.88 100 ALA A CA 1
ATOM 808 C C . ALA A 1 100 ? -11.435 -0.109 2.587 1.00 91.88 100 ALA A C 1
ATOM 810 O O . ALA A 1 100 ? -10.476 0.663 2.533 1.00 91.88 100 ALA A O 1
ATOM 811 N N . LYS A 1 101 ? -12.700 0.332 2.510 1.00 90.94 101 LYS A N 1
ATOM 812 C CA . LYS A 1 101 ? -13.071 1.754 2.376 1.00 90.94 101 LYS A CA 1
ATOM 813 C C . LYS A 1 101 ? -12.619 2.581 3.576 1.00 90.94 101 LYS A C 1
ATOM 815 O O . LYS A 1 101 ? -12.025 3.642 3.396 1.00 90.94 101 LYS A O 1
ATOM 820 N N . VAL A 1 102 ? -12.834 2.087 4.798 1.00 93.94 102 VAL A N 1
ATOM 821 C CA . VAL A 1 102 ? -12.371 2.767 6.020 1.00 93.94 102 VAL A CA 1
ATOM 822 C C . VAL A 1 102 ? -10.848 2.893 6.023 1.00 93.94 102 VAL A C 1
ATOM 824 O O . VAL A 1 102 ? -10.333 3.980 6.281 1.00 93.94 102 VAL A O 1
ATOM 827 N N . ALA A 1 103 ? -10.122 1.821 5.685 1.00 95.00 103 ALA A N 1
ATOM 828 C CA . ALA A 1 103 ? -8.667 1.872 5.557 1.00 95.00 103 ALA A CA 1
ATOM 829 C C . ALA A 1 103 ? -8.245 2.912 4.511 1.00 95.00 103 ALA A C 1
ATOM 831 O O . ALA A 1 103 ? -7.390 3.750 4.788 1.00 95.00 103 ALA A O 1
ATOM 832 N N . LYS A 1 104 ? -8.882 2.916 3.336 1.00 93.75 104 LYS A N 1
ATOM 833 C CA . LYS A 1 104 ? -8.587 3.880 2.274 1.00 93.75 104 LYS A CA 1
ATOM 834 C C . LYS A 1 104 ? -8.841 5.325 2.710 1.00 93.75 104 LYS A C 1
ATOM 836 O O . LYS A 1 104 ? -7.992 6.170 2.440 1.00 93.75 104 LYS A O 1
ATOM 841 N N . SER A 1 105 ? -9.937 5.600 3.423 1.00 92.50 105 SER A N 1
ATOM 842 C CA . SER A 1 105 ? -10.235 6.934 3.971 1.00 92.50 105 SER A CA 1
ATOM 843 C C . SER A 1 105 ? -9.137 7.399 4.918 1.00 92.50 105 SER A C 1
ATOM 845 O O . SER A 1 105 ? -8.575 8.470 4.713 1.00 92.50 105 SER A O 1
ATOM 847 N N . VAL A 1 106 ? -8.748 6.555 5.883 1.00 94.75 106 VAL A N 1
ATOM 848 C CA . VAL A 1 106 ? -7.658 6.869 6.820 1.00 94.75 106 VAL A CA 1
ATOM 849 C C . VAL A 1 106 ? -6.370 7.168 6.058 1.00 94.75 106 VAL A C 1
ATOM 851 O O . VAL A 1 106 ? -5.711 8.168 6.324 1.00 94.75 106 VAL A O 1
ATOM 854 N N . LEU A 1 107 ? -6.008 6.340 5.078 1.00 94.31 107 LEU A N 1
ATOM 855 C CA . LEU A 1 107 ? -4.789 6.544 4.297 1.00 94.31 107 LEU A CA 1
ATOM 856 C C . LEU A 1 107 ? -4.828 7.866 3.512 1.00 94.31 107 LEU A C 1
ATOM 858 O O . LEU A 1 107 ? -3.846 8.605 3.521 1.00 94.31 107 LEU A O 1
ATOM 862 N N . ASN A 1 108 ? -5.957 8.192 2.882 1.00 92.31 108 ASN A N 1
ATOM 863 C CA . ASN A 1 108 ? -6.137 9.444 2.144 1.00 92.31 108 ASN A CA 1
ATOM 864 C C . ASN A 1 108 ? -6.076 10.672 3.066 1.00 92.31 108 ASN A C 1
ATOM 866 O O . ASN A 1 108 ? -5.374 11.631 2.755 1.00 92.31 108 ASN A O 1
ATOM 870 N N . GLU A 1 109 ? -6.745 10.627 4.221 1.00 92.56 109 GLU A N 1
ATOM 871 C CA . GLU A 1 109 ? -6.723 11.690 5.239 1.00 92.56 109 GLU A CA 1
ATOM 872 C C . GLU A 1 109 ? -5.308 11.963 5.765 1.00 92.56 109 GLU A C 1
ATOM 874 O O . GLU A 1 109 ? -4.980 13.097 6.107 1.00 92.56 109 GLU A O 1
ATOM 879 N N . ASN A 1 110 ? -4.449 10.942 5.774 1.00 92.94 110 ASN A N 1
ATOM 880 C CA . ASN A 1 110 ? -3.053 11.046 6.194 1.00 92.94 110 ASN A CA 1
ATOM 881 C C . ASN A 1 110 ? -2.087 11.366 5.030 1.00 92.94 110 ASN A C 1
ATOM 883 O O . ASN A 1 110 ? -0.871 11.239 5.175 1.00 92.94 110 ASN A O 1
ATOM 887 N N . GLY A 1 111 ? -2.601 11.784 3.869 1.00 90.44 111 GLY A N 1
ATOM 888 C CA . GLY A 1 111 ? -1.785 12.282 2.760 1.00 90.44 111 GLY A CA 1
ATOM 889 C C . GLY A 1 111 ? -1.328 11.223 1.756 1.00 90.44 111 GLY A C 1
ATOM 890 O O . GLY A 1 111 ? -0.264 11.382 1.151 1.00 90.44 111 GLY A O 1
ATOM 891 N N . ALA A 1 112 ? -2.102 10.148 1.564 1.00 91.75 112 ALA A N 1
ATOM 892 C CA . ALA A 1 112 ? -1.853 9.220 0.464 1.00 91.75 112 ALA A CA 1
ATOM 893 C C . ALA A 1 112 ? -1.951 9.948 -0.884 1.00 91.75 112 ALA A C 1
ATOM 895 O O . ALA A 1 112 ? -2.869 10.731 -1.128 1.00 91.75 112 ALA A O 1
ATOM 896 N N . LEU A 1 113 ? -1.004 9.665 -1.774 1.00 88.81 113 LEU A N 1
ATOM 897 C CA . LEU A 1 113 ? -0.993 10.206 -3.125 1.00 88.81 113 LEU A CA 1
ATOM 898 C C . LEU A 1 113 ? -2.024 9.486 -3.997 1.00 88.81 113 LEU A C 1
ATOM 900 O O . LEU A 1 113 ? -2.167 8.262 -3.942 1.00 88.81 113 LEU A O 1
ATOM 904 N N . GLU A 1 114 ? -2.681 10.245 -4.867 1.00 86.56 114 GLU A N 1
ATOM 905 C CA . GLU A 1 114 ? -3.449 9.687 -5.976 1.00 86.56 114 GLU A CA 1
ATOM 906 C C . GLU A 1 114 ? -2.463 9.151 -7.026 1.00 86.56 114 GLU A C 1
ATOM 908 O O . GLU A 1 114 ? -1.788 9.913 -7.716 1.00 86.56 114 GLU A O 1
ATOM 913 N N . VAL A 1 115 ? -2.305 7.825 -7.073 1.00 82.38 115 VAL A N 1
ATOM 914 C CA . VAL A 1 115 ? -1.322 7.138 -7.935 1.00 82.38 115 VAL A CA 1
ATOM 915 C C . VAL A 1 115 ? -1.875 6.866 -9.325 1.00 82.38 115 VAL A C 1
ATOM 917 O O . VAL A 1 115 ? -1.170 6.996 -10.320 1.00 82.38 115 VAL A O 1
ATOM 920 N N . TYR A 1 116 ? -3.136 6.464 -9.388 1.00 79.19 116 TYR A N 1
ATOM 921 C CA . TYR A 1 116 ? -3.808 6.129 -10.626 1.00 79.19 116 TYR A CA 1
ATOM 922 C C . TYR A 1 116 ? -5.250 6.588 -10.532 1.00 79.19 116 TYR A C 1
ATOM 924 O O . TYR A 1 116 ? -5.913 6.379 -9.513 1.00 79.19 116 TYR A O 1
ATOM 932 N N . ARG A 1 117 ? -5.715 7.194 -11.619 1.00 71.88 117 ARG A N 1
ATOM 933 C CA . ARG A 1 117 ? -7.106 7.548 -11.820 1.00 71.88 117 ARG A CA 1
ATOM 934 C C . ARG A 1 117 ? -7.570 6.839 -13.072 1.00 71.88 117 ARG A C 1
ATOM 936 O O . ARG A 1 117 ? -7.152 7.214 -14.167 1.00 71.88 117 ARG A O 1
ATOM 943 N N . ARG A 1 118 ? -8.394 5.807 -12.904 1.00 66.38 118 ARG A N 1
ATOM 944 C CA . ARG A 1 118 ? -8.908 5.059 -14.046 1.00 66.38 118 ARG A CA 1
ATOM 945 C C . ARG A 1 118 ? -9.701 6.021 -14.940 1.00 66.38 118 ARG A C 1
ATOM 947 O O . ARG A 1 118 ? -10.639 6.648 -14.449 1.00 66.38 118 ARG A O 1
ATOM 954 N N . PRO A 1 119 ? -9.340 6.197 -16.219 1.00 59.75 119 PRO A N 1
ATOM 955 C CA . PRO A 1 119 ? -10.032 7.135 -17.088 1.00 59.75 119 PRO A CA 1
ATOM 956 C C . PRO A 1 119 ? -11.441 6.616 -17.395 1.00 59.75 119 PRO A C 1
ATOM 958 O O . PRO A 1 119 ? -11.619 5.840 -18.320 1.00 59.75 119 PRO A O 1
ATOM 961 N N . SER A 1 120 ? -12.434 7.040 -16.603 1.00 55.53 120 SER A N 1
ATOM 962 C CA . SER A 1 120 ? -13.879 6.910 -16.873 1.00 55.53 120 SER A CA 1
ATOM 963 C C . SER A 1 120 ? -14.284 5.598 -17.570 1.00 55.53 120 SER A C 1
ATOM 965 O O . SER A 1 120 ? -14.895 5.622 -18.639 1.00 55.53 120 SER A O 1
ATOM 967 N N . GLU A 1 121 ? -13.931 4.446 -16.995 1.00 51.88 121 GLU A N 1
ATOM 968 C CA . GLU A 1 121 ? -14.467 3.166 -17.465 1.00 51.88 121 GLU A CA 1
ATOM 969 C C . GLU A 1 121 ? -15.976 3.063 -17.168 1.00 51.88 121 GLU A C 1
ATOM 971 O O . GLU A 1 121 ? -16.480 3.713 -16.241 1.00 51.88 121 GLU A O 1
ATOM 976 N N . PRO A 1 122 ? -16.734 2.249 -17.931 1.00 51.34 122 PRO A N 1
ATOM 977 C CA . PRO A 1 122 ? -18.111 1.929 -17.582 1.00 51.34 122 PRO A CA 1
ATOM 978 C C . PRO A 1 122 ? -18.170 1.329 -16.170 1.00 51.34 122 PRO A C 1
ATOM 980 O O . PRO A 1 122 ? -17.317 0.538 -15.777 1.00 51.34 122 PRO A O 1
ATOM 983 N N . ARG A 1 123 ? -19.213 1.700 -15.416 1.00 51.12 123 ARG A N 1
ATOM 984 C CA . ARG A 1 123 ? -19.453 1.335 -14.003 1.00 51.12 123 ARG A CA 1
ATOM 985 C C . ARG A 1 123 ? -19.408 -0.170 -13.700 1.00 51.12 123 ARG A C 1
ATOM 987 O O . ARG A 1 123 ? -19.416 -0.531 -12.534 1.00 51.12 123 ARG A O 1
ATOM 994 N N . ASP A 1 124 ? -19.346 -1.023 -14.716 1.00 53.53 124 ASP A N 1
ATOM 995 C CA . ASP A 1 124 ? -19.377 -2.479 -14.608 1.00 53.53 124 ASP A CA 1
ATOM 996 C C . ASP A 1 124 ? -18.108 -3.080 -13.966 1.00 53.53 124 ASP A C 1
ATOM 998 O O . ASP A 1 124 ? -18.149 -4.217 -13.497 1.00 53.53 124 ASP A O 1
ATOM 1002 N N . THR A 1 125 ? -16.985 -2.345 -13.910 1.00 59.00 125 THR A N 1
ATOM 1003 C CA . THR A 1 125 ? -15.736 -2.805 -13.260 1.00 59.00 125 THR A CA 1
ATOM 1004 C C . THR A 1 125 ? -15.561 -2.301 -11.823 1.00 59.00 125 THR A C 1
ATOM 1006 O O . THR A 1 125 ? -14.735 -2.841 -11.079 1.00 59.00 125 THR A O 1
ATOM 1009 N N . ILE A 1 126 ? -16.346 -1.299 -11.410 1.00 61.88 126 ILE A N 1
ATOM 1010 C CA . ILE A 1 126 ? -16.366 -0.766 -10.044 1.00 61.88 126 ILE A CA 1
ATOM 1011 C C . ILE A 1 126 ? -17.506 -1.467 -9.289 1.00 61.88 126 ILE A C 1
ATOM 1013 O O . ILE A 1 126 ? -18.646 -1.420 -9.748 1.00 61.88 126 ILE A O 1
ATOM 1017 N N . PRO A 1 127 ? -17.248 -2.109 -8.135 1.00 64.94 127 PRO A N 1
ATOM 1018 C CA . PRO A 1 127 ? -18.306 -2.725 -7.340 1.00 64.94 127 PRO A CA 1
ATOM 1019 C C . PRO A 1 127 ? -19.446 -1.743 -7.034 1.00 64.94 127 PRO A C 1
ATOM 1021 O O . PRO A 1 127 ? -19.199 -0.570 -6.737 1.00 64.94 127 PRO A O 1
ATOM 1024 N N . GLU A 1 128 ? -20.696 -2.219 -7.080 1.00 61.19 128 GLU A N 1
ATOM 1025 C CA . GLU A 1 128 ? -21.862 -1.388 -6.762 1.00 61.19 128 GLU A CA 1
ATOM 1026 C C . GLU A 1 128 ? -21.702 -0.714 -5.386 1.00 61.19 128 GLU A C 1
ATOM 1028 O O . GLU A 1 128 ? -21.344 -1.351 -4.395 1.00 61.19 128 GLU A O 1
ATOM 1033 N N . GLY A 1 129 ? -21.970 0.596 -5.326 1.00 62.34 129 GLY A N 1
ATOM 1034 C CA . GLY A 1 129 ? -21.848 1.384 -4.094 1.00 62.34 129 GLY A CA 1
ATOM 1035 C C . GLY A 1 129 ? -20.442 1.921 -3.800 1.00 62.34 129 GLY A C 1
ATOM 1036 O O . GLY A 1 129 ? -20.137 2.206 -2.641 1.00 62.34 129 GLY A O 1
ATOM 1037 N N . MET A 1 130 ? -19.588 2.053 -4.819 1.00 65.56 130 MET A N 1
ATOM 1038 C CA . MET A 1 130 ? -18.249 2.631 -4.701 1.00 65.56 130 MET A CA 1
ATOM 1039 C C . MET A 1 130 ? -18.022 3.734 -5.743 1.00 65.56 130 MET A C 1
ATOM 1041 O O . MET A 1 130 ? -18.401 3.605 -6.908 1.00 65.56 130 MET A O 1
ATOM 1045 N N . THR A 1 131 ? -17.407 4.839 -5.326 1.00 68.25 131 THR A N 1
ATOM 1046 C CA . THR A 1 131 ? -16.906 5.872 -6.238 1.00 68.25 131 THR A CA 1
ATOM 1047 C C . THR A 1 131 ? -15.560 5.457 -6.836 1.00 68.25 131 THR A C 1
ATOM 1049 O O . THR A 1 131 ? -14.803 4.700 -6.236 1.00 68.25 131 THR A O 1
ATOM 1052 N N . GLU A 1 132 ? -15.217 5.990 -8.010 1.00 65.31 132 GLU A N 1
ATOM 1053 C CA . GLU A 1 132 ? -13.908 5.766 -8.651 1.00 65.31 132 GLU A CA 1
ATOM 1054 C C . GLU A 1 132 ? -12.737 6.069 -7.693 1.00 65.31 132 GLU A C 1
ATOM 1056 O O . GLU A 1 132 ? -11.771 5.314 -7.621 1.00 65.31 132 GLU A O 1
ATOM 1061 N N . GLN A 1 133 ? -12.858 7.129 -6.886 1.00 63.69 133 GLN A N 1
ATOM 1062 C CA . GLN A 1 133 ? -11.846 7.513 -5.896 1.00 63.69 133 GLN A CA 1
ATOM 1063 C C . GLN A 1 133 ? -11.714 6.511 -4.744 1.00 63.69 133 GLN A C 1
ATOM 1065 O O . GLN A 1 133 ? -10.605 6.275 -4.266 1.00 63.69 133 GLN A O 1
ATOM 1070 N N . GLU A 1 134 ? -12.823 5.921 -4.297 1.00 64.06 134 GLU A N 1
ATOM 1071 C CA . GLU A 1 134 ? -12.811 4.876 -3.270 1.00 64.06 134 GLU A CA 1
ATOM 1072 C C . GLU A 1 134 ? -12.237 3.567 -3.812 1.00 64.06 134 GLU A C 1
ATOM 1074 O O . GLU A 1 134 ? -11.547 2.859 -3.087 1.00 64.06 134 GLU A O 1
ATOM 1079 N N . TYR A 1 135 ? -12.477 3.268 -5.089 1.00 68.50 135 TYR A N 1
ATOM 1080 C CA . TYR A 1 135 ? -11.958 2.072 -5.745 1.00 68.50 135 TYR A CA 1
ATOM 1081 C C . TYR A 1 135 ? -10.448 2.136 -5.994 1.00 68.50 135 TYR A C 1
ATOM 1083 O O . TYR A 1 135 ? -9.755 1.124 -5.875 1.00 68.50 135 TYR A O 1
ATOM 1091 N N . ASN A 1 136 ? -9.903 3.314 -6.307 1.00 77.44 136 ASN A N 1
ATOM 1092 C CA . ASN A 1 136 ? -8.489 3.456 -6.649 1.00 77.44 136 ASN A CA 1
ATOM 1093 C C . ASN A 1 136 ? -7.576 3.021 -5.488 1.00 77.44 136 ASN A C 1
ATOM 1095 O O . ASN A 1 136 ? -7.457 3.677 -4.450 1.00 77.44 136 ASN A O 1
ATOM 1099 N N . GLY A 1 137 ? -6.884 1.898 -5.684 1.00 79.19 137 GLY A N 1
ATOM 1100 C CA . GLY A 1 137 ? -6.004 1.300 -4.685 1.00 79.19 137 GLY A CA 1
ATOM 1101 C C . GLY A 1 137 ? -6.681 0.354 -3.700 1.00 79.19 137 GLY A C 1
ATOM 1102 O O . GLY A 1 137 ? -6.001 -0.086 -2.782 1.00 79.19 137 GLY A O 1
ATOM 1103 N N . ILE A 1 138 ? -7.964 0.020 -3.871 1.00 88.62 138 ILE A N 1
ATOM 1104 C CA . ILE A 1 138 ? -8.602 -1.140 -3.236 1.00 88.62 138 ILE A CA 1
ATOM 1105 C C . ILE A 1 138 ? -8.642 -2.270 -4.264 1.00 88.62 138 ILE A C 1
ATOM 1107 O O . ILE A 1 138 ? -9.379 -2.219 -5.244 1.00 88.62 138 ILE A O 1
ATOM 1111 N N . ILE A 1 139 ? -7.854 -3.315 -4.035 1.00 88.25 139 ILE A N 1
ATOM 1112 C CA . ILE A 1 139 ? -7.738 -4.452 -4.944 1.00 88.25 139 ILE A CA 1
ATOM 1113 C C . ILE A 1 139 ? -8.426 -5.664 -4.320 1.00 88.25 139 ILE A C 1
ATOM 1115 O O . ILE A 1 139 ? -8.088 -6.057 -3.206 1.00 88.25 139 ILE A O 1
ATOM 1119 N N . ALA A 1 140 ? -9.350 -6.299 -5.048 1.00 86.88 140 ALA A N 1
ATOM 1120 C CA . ALA A 1 140 ? -9.990 -7.560 -4.653 1.00 86.88 140 ALA A CA 1
ATOM 1121 C C . ALA A 1 140 ? -9.014 -8.749 -4.784 1.00 86.88 140 ALA A C 1
ATOM 1123 O O . ALA A 1 140 ? -9.143 -9.623 -5.647 1.00 86.88 140 ALA A O 1
ATOM 1124 N N . LYS A 1 141 ? -7.978 -8.742 -3.945 1.00 87.06 141 LYS A N 1
ATOM 1125 C CA . LYS A 1 141 ? -6.935 -9.760 -3.848 1.00 87.06 141 LYS A CA 1
ATOM 1126 C C . LYS A 1 141 ? -6.641 -10.059 -2.387 1.00 87.06 141 LYS A C 1
ATOM 1128 O O . LYS A 1 141 ? -6.487 -9.156 -1.566 1.00 87.06 141 LYS A O 1
ATOM 1133 N N . ALA A 1 142 ? -6.515 -11.350 -2.099 1.00 85.38 142 ALA A N 1
ATOM 1134 C CA . ALA A 1 142 ? -6.118 -11.845 -0.792 1.00 85.38 142 ALA A CA 1
ATOM 1135 C C . ALA A 1 142 ? -4.621 -11.653 -0.545 1.00 85.38 142 ALA A C 1
ATOM 1137 O O . ALA A 1 142 ? -3.814 -11.726 -1.476 1.00 85.38 142 ALA A O 1
ATOM 1138 N N . ARG A 1 143 ? -4.254 -11.511 0.730 1.00 87.94 143 ARG A N 1
ATOM 1139 C CA . ARG A 1 143 ? -2.870 -11.617 1.197 1.00 87.94 143 ARG A CA 1
ATOM 1140 C C . ARG A 1 143 ? -2.244 -12.936 0.735 1.00 87.94 143 ARG A C 1
ATOM 1142 O O . ARG A 1 143 ? -2.892 -13.981 0.774 1.00 87.94 143 ARG A O 1
ATOM 1149 N N . HIS A 1 144 ? -0.968 -12.896 0.356 1.00 86.44 144 HIS A N 1
ATOM 1150 C CA . HIS A 1 144 ? -0.199 -14.088 0.008 1.00 86.44 144 HIS A CA 1
ATOM 1151 C C . HIS A 1 144 ? 1.054 -14.212 0.881 1.00 86.44 144 HIS A C 1
ATOM 1153 O O . HIS A 1 144 ? 1.699 -13.217 1.198 1.00 86.44 144 HIS A O 1
ATOM 1159 N N . ASN A 1 145 ? 1.429 -15.443 1.239 1.00 81.81 145 ASN A N 1
ATOM 1160 C CA . ASN A 1 145 ? 2.589 -15.700 2.107 1.00 81.81 145 ASN A CA 1
ATOM 1161 C C . ASN A 1 145 ? 3.937 -15.579 1.379 1.00 81.81 145 ASN A C 1
ATOM 1163 O O . ASN A 1 145 ? 4.976 -15.539 2.026 1.00 81.81 145 ASN A O 1
ATOM 1167 N N . ILE A 1 146 ? 3.916 -15.556 0.044 1.00 82.12 146 ILE A N 1
ATOM 1168 C CA . ILE A 1 146 ? 5.116 -15.465 -0.808 1.00 82.12 146 ILE A CA 1
ATOM 1169 C C . ILE A 1 146 ? 5.213 -14.089 -1.479 1.00 82.12 146 ILE A C 1
ATOM 1171 O O . ILE A 1 146 ? 6.304 -13.570 -1.673 1.00 82.12 146 ILE A O 1
ATOM 1175 N N . TYR A 1 147 ? 4.069 -13.478 -1.801 1.00 84.62 147 TYR A N 1
ATOM 1176 C CA . TYR A 1 147 ? 4.004 -12.202 -2.513 1.00 84.62 147 TYR A CA 1
ATOM 1177 C C . TYR A 1 147 ? 3.554 -11.124 -1.532 1.00 84.62 147 TYR A C 1
ATOM 1179 O O . TYR A 1 147 ? 2.372 -10.801 -1.439 1.00 84.62 147 TYR A O 1
ATOM 1187 N N . PHE A 1 148 ? 4.503 -10.630 -0.740 1.00 86.38 148 PHE A N 1
ATOM 1188 C CA . PHE A 1 148 ? 4.287 -9.603 0.276 1.00 86.38 148 PHE A CA 1
ATOM 1189 C C . PHE A 1 148 ? 5.436 -8.598 0.253 1.00 86.38 148 PHE A C 1
ATOM 1191 O O . PHE A 1 148 ? 6.568 -8.954 -0.069 1.00 86.38 148 PHE A O 1
ATOM 1198 N N . LEU A 1 149 ? 5.164 -7.354 0.643 1.00 86.00 149 LEU A N 1
ATOM 1199 C CA . LEU A 1 149 ? 6.224 -6.370 0.848 1.00 86.00 149 LEU A CA 1
ATOM 1200 C C . LEU A 1 149 ? 6.885 -6.555 2.215 1.00 86.00 149 LEU A C 1
ATOM 1202 O O . LEU A 1 149 ? 6.204 -6.711 3.228 1.00 86.00 149 LEU A O 1
ATOM 1206 N N . GLY A 1 150 ? 8.215 -6.492 2.239 1.00 83.56 150 GLY A N 1
ATOM 1207 C CA . GLY A 1 150 ? 8.984 -6.314 3.467 1.00 83.56 150 GLY A CA 1
ATOM 1208 C C . GLY A 1 150 ? 8.914 -4.873 3.988 1.00 83.56 150 GLY A C 1
ATOM 1209 O O . GLY A 1 150 ? 8.363 -3.977 3.340 1.00 83.56 150 GLY A O 1
ATOM 1210 N N . SER A 1 151 ? 9.514 -4.635 5.157 1.00 84.50 151 SER A N 1
ATOM 1211 C CA . SER A 1 151 ? 9.620 -3.294 5.756 1.00 84.50 151 SER A CA 1
ATOM 1212 C C . SER A 1 151 ? 10.457 -2.321 4.919 1.00 84.50 151 SER A C 1
ATOM 1214 O O . SER A 1 151 ? 10.277 -1.106 5.007 1.00 84.50 151 SER A O 1
ATOM 1216 N N . GLU A 1 152 ? 11.354 -2.847 4.088 1.00 85.06 152 GLU A N 1
ATOM 1217 C CA . GLU A 1 152 ? 12.207 -2.085 3.180 1.00 85.06 152 GLU A CA 1
ATOM 1218 C C . GLU A 1 152 ? 12.087 -2.648 1.760 1.00 85.06 152 GLU A C 1
ATOM 1220 O O . GLU A 1 152 ? 11.965 -3.859 1.587 1.00 85.06 152 GLU A O 1
ATOM 1225 N N . ARG A 1 153 ? 12.113 -1.760 0.761 1.00 86.75 153 ARG A N 1
ATOM 1226 C CA . ARG A 1 153 ? 12.223 -2.093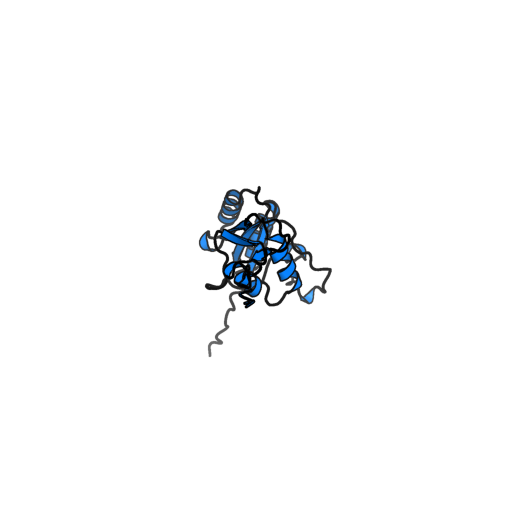 -0.669 1.00 86.75 153 ARG A CA 1
ATOM 1227 C C . ARG A 1 153 ? 13.481 -1.465 -1.216 1.00 86.75 153 ARG A C 1
ATOM 1229 O O . ARG A 1 153 ? 13.721 -0.288 -0.933 1.00 86.75 153 ARG A O 1
ATOM 1236 N N . VAL A 1 154 ? 14.247 -2.208 -1.999 1.00 82.12 154 VAL A N 1
ATOM 1237 C CA . VAL A 1 154 ? 15.488 -1.701 -2.584 1.00 82.12 154 VAL A CA 1
ATOM 1238 C C . VAL A 1 154 ? 15.279 -1.505 -4.074 1.00 82.12 154 VAL A C 1
ATOM 1240 O O . VAL A 1 154 ? 14.779 -2.385 -4.770 1.00 82.12 154 VAL A O 1
ATOM 1243 N N . TYR A 1 155 ? 15.645 -0.319 -4.544 1.00 77.25 155 TYR A N 1
ATOM 1244 C CA . TYR A 1 155 ? 15.654 0.010 -5.958 1.00 77.25 155 TYR A CA 1
ATOM 1245 C C . TYR A 1 155 ? 17.097 0.175 -6.408 1.00 77.25 155 TYR A C 1
ATOM 1247 O O . TYR A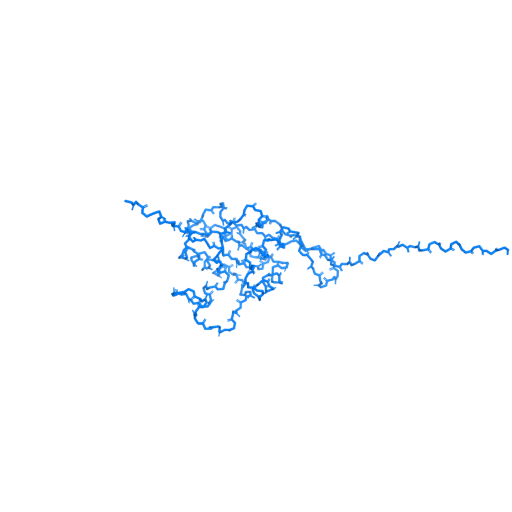 1 155 ? 17.814 1.041 -5.894 1.00 77.25 155 TYR A O 1
ATOM 1255 N N . HIS A 1 156 ? 17.496 -0.656 -7.364 1.00 76.94 156 HIS A N 1
ATOM 1256 C CA . HIS A 1 156 ? 18.834 -0.663 -7.931 1.00 76.94 156 HIS A CA 1
ATOM 1257 C C . HIS A 1 156 ? 18.886 0.254 -9.149 1.00 76.94 156 HIS A C 1
ATOM 1259 O O . HIS A 1 156 ? 18.012 0.203 -10.017 1.00 76.94 156 HIS A O 1
ATOM 1265 N N . SER A 1 157 ? 19.920 1.089 -9.211 1.00 70.94 157 SER A N 1
ATOM 1266 C CA . SER A 1 157 ? 20.228 1.867 -10.408 1.00 70.94 157 SER A CA 1
ATOM 1267 C C . SER A 1 157 ? 20.649 0.918 -11.525 1.00 70.94 157 SER A C 1
ATOM 1269 O O . SER A 1 157 ? 21.531 0.081 -11.328 1.00 70.94 157 SER A O 1
ATOM 1271 N N . ASN A 1 158 ? 20.036 1.051 -12.700 1.00 60.78 158 ASN A N 1
ATOM 1272 C CA . ASN A 1 158 ? 20.370 0.264 -13.886 1.00 60.78 158 ASN A CA 1
ATOM 1273 C C . ASN A 1 158 ? 21.665 0.806 -14.530 1.00 60.78 158 ASN A C 1
ATOM 1275 O O . ASN A 1 158 ? 21.730 1.089 -15.726 1.00 60.78 158 ASN A O 1
ATOM 1279 N N . GLU A 1 159 ? 22.711 1.019 -13.730 1.00 56.03 159 GLU A N 1
ATOM 1280 C CA . GLU A 1 159 ? 24.053 1.177 -14.267 1.00 56.03 159 GLU A CA 1
ATOM 1281 C C . GLU A 1 159 ? 24.446 -0.198 -14.788 1.00 56.03 159 GLU A C 1
ATOM 1283 O O . GLU A 1 159 ? 24.810 -1.098 -14.030 1.00 56.03 159 GLU A O 1
ATOM 1288 N N . VAL A 1 160 ? 24.310 -0.384 -16.102 1.00 49.28 160 VAL A N 1
ATOM 1289 C CA . VAL A 1 160 ? 24.969 -1.476 -16.807 1.00 49.28 160 VAL A CA 1
ATOM 1290 C C . VAL A 1 160 ? 26.436 -1.368 -16.410 1.00 49.28 160 VAL A C 1
ATOM 1292 O O . VAL A 1 160 ? 27.155 -0.509 -16.920 1.00 49.28 160 VAL A O 1
ATOM 1295 N N . LYS A 1 161 ? 26.880 -2.208 -15.468 1.00 47.75 161 LYS A N 1
ATOM 1296 C CA . LYS A 1 161 ? 28.292 -2.537 -15.309 1.00 47.75 161 LYS A CA 1
ATOM 1297 C C . LYS A 1 161 ? 28.687 -3.157 -16.637 1.00 47.75 161 LYS A C 1
ATOM 1299 O O . LYS A 1 161 ? 28.522 -4.358 -16.843 1.00 47.75 161 LYS A O 1
ATOM 1304 N N . GLY A 1 162 ? 29.082 -2.299 -17.576 1.00 45.06 162 GLY A N 1
ATOM 1305 C CA . GLY A 1 162 ? 29.719 -2.711 -18.805 1.00 45.06 162 GLY A CA 1
ATOM 1306 C C . GLY A 1 162 ? 30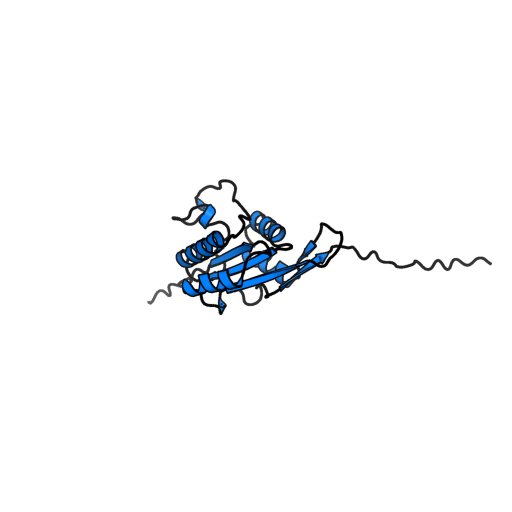.839 -3.648 -18.400 1.00 45.06 162 GLY A C 1
ATOM 1307 O O . GLY A 1 162 ? 31.588 -3.346 -17.472 1.00 45.06 162 GLY A O 1
ATOM 1308 N N . MET A 1 163 ? 30.859 -4.819 -19.023 1.00 51.41 163 MET A N 1
ATOM 1309 C CA . MET A 1 163 ? 31.992 -5.725 -18.974 1.00 51.41 163 MET A CA 1
ATOM 1310 C C . MET A 1 163 ? 33.241 -4.906 -19.300 1.00 51.41 163 MET A C 1
ATOM 1312 O O . MET A 1 163 ? 33.465 -4.556 -20.456 1.00 51.41 163 MET A O 1
ATOM 1316 N N . ASP A 1 164 ? 34.018 -4.576 -18.275 1.00 51.53 164 ASP A N 1
ATOM 1317 C CA . ASP A 1 164 ? 35.383 -4.077 -18.404 1.00 51.53 164 ASP A CA 1
ATOM 1318 C C . ASP A 1 164 ? 36.280 -5.308 -18.612 1.00 51.53 164 ASP A C 1
ATOM 1320 O O . ASP A 1 164 ? 37.192 -5.593 -17.843 1.00 51.53 164 ASP A O 1
ATOM 1324 N N . ASP A 1 165 ? 35.938 -6.125 -19.614 1.00 48.84 165 ASP A N 1
ATOM 1325 C CA . ASP A 1 165 ? 36.859 -7.126 -20.124 1.00 48.84 165 ASP A CA 1
ATOM 1326 C C . ASP A 1 165 ? 37.810 -6.359 -21.045 1.00 48.84 165 ASP A C 1
ATOM 1328 O O . ASP A 1 165 ? 37.541 -6.155 -22.234 1.00 48.84 165 ASP A O 1
ATOM 1332 N N . GLU A 1 166 ? 38.918 -5.887 -20.468 1.00 53.22 166 GLU A N 1
ATOM 1333 C CA . GLU A 1 166 ? 40.140 -5.609 -21.218 1.00 53.22 166 GLU A CA 1
ATOM 1334 C C . GLU A 1 166 ? 40.433 -6.848 -22.074 1.00 53.22 166 GLU A C 1
ATOM 1336 O O . GLU A 1 166 ? 40.941 -7.865 -21.603 1.00 53.22 166 GLU A O 1
ATOM 1341 N N . MET A 1 167 ? 40.055 -6.788 -23.352 1.00 58.34 167 MET A N 1
ATOM 1342 C CA . MET A 1 167 ? 40.488 -7.753 -24.352 1.00 58.34 167 MET A CA 1
ATOM 1343 C C . MET A 1 167 ? 42.001 -7.608 -24.479 1.00 58.34 167 MET A C 1
ATOM 1345 O O . MET A 1 167 ? 42.501 -6.734 -25.189 1.00 58.34 167 MET A O 1
ATOM 1349 N N . ASP A 1 168 ? 42.710 -8.458 -23.743 1.00 58.53 168 ASP A N 1
ATOM 1350 C CA . ASP A 1 168 ? 44.161 -8.544 -23.685 1.00 58.53 168 ASP A CA 1
ATOM 1351 C C . ASP A 1 168 ? 44.698 -8.821 -25.100 1.00 58.53 168 ASP A C 1
ATOM 1353 O O . ASP A 1 168 ? 44.716 -9.950 -25.600 1.00 58.53 168 ASP A O 1
ATOM 1357 N N . SER A 1 169 ? 45.065 -7.754 -25.812 1.00 53.44 169 SER A N 1
ATOM 1358 C CA . SER A 1 169 ? 45.613 -7.838 -27.166 1.00 53.44 169 SER A CA 1
ATOM 1359 C C . SER A 1 169 ? 47.085 -8.258 -27.116 1.00 53.44 169 SER A C 1
ATOM 1361 O O . SER A 1 169 ? 48.001 -7.498 -27.420 1.00 53.44 169 SER A O 1
ATOM 1363 N N . LEU A 1 170 ? 47.328 -9.520 -26.759 1.00 58.31 170 LEU A N 1
ATOM 1364 C CA . LEU A 1 170 ? 48.589 -10.204 -27.041 1.00 58.31 170 LEU A CA 1
ATOM 1365 C C . LEU A 1 170 ? 48.672 -10.502 -28.545 1.00 58.31 170 LEU A C 1
ATOM 1367 O O . LEU A 1 170 ? 48.428 -11.611 -29.013 1.00 58.31 170 LEU A O 1
ATOM 1371 N N . GLY A 1 171 ? 49.003 -9.465 -29.313 1.00 46.84 171 GLY A N 1
ATOM 1372 C CA . GLY A 1 171 ? 49.376 -9.545 -30.720 1.00 46.84 171 GLY A CA 1
ATOM 1373 C C . GLY A 1 171 ? 50.888 -9.464 -30.861 1.00 46.84 171 GLY A C 1
ATOM 1374 O O . GLY A 1 171 ? 51.456 -8.377 -30.933 1.00 46.84 171 GLY A O 1
ATOM 1375 N N . SER A 1 172 ? 51.525 -10.630 -30.886 1.00 55.00 172 SER A N 1
ATOM 1376 C CA . SER A 1 172 ? 52.942 -10.837 -31.173 1.00 55.00 172 SER A CA 1
ATOM 1377 C C . SER A 1 172 ? 53.393 -10.059 -32.413 1.00 55.00 172 SER A C 1
ATOM 1379 O O . SER A 1 172 ? 52.733 -10.096 -33.455 1.00 55.00 172 SER A O 1
ATOM 1381 N N . LYS A 1 173 ? 54.560 -9.419 -32.336 1.00 45.50 173 LYS A N 1
ATOM 1382 C CA . LYS A 1 173 ? 55.341 -9.098 -33.528 1.00 45.50 173 LYS A CA 1
ATOM 1383 C C . LYS A 1 173 ? 56.792 -9.489 -33.285 1.00 45.50 173 LYS A C 1
ATOM 1385 O O . LYS A 1 173 ? 57.426 -8.961 -32.375 1.00 45.50 173 LYS A O 1
ATOM 1390 N N . ASP A 1 174 ? 57.179 -10.491 -34.067 1.00 48.62 174 ASP A N 1
ATOM 1391 C CA . ASP A 1 174 ? 58.527 -10.989 -34.348 1.00 48.62 174 ASP A CA 1
ATOM 1392 C C . ASP A 1 174 ? 59.526 -9.852 -34.623 1.00 48.62 174 ASP A C 1
ATOM 1394 O O . ASP A 1 174 ? 59.127 -8.874 -35.308 1.00 48.62 174 ASP A O 1
#

Mean predicted aligned error: 10.51 Å

Secondary structure (DSSP, 8-state):
-----------EEEEEEE-TTS-HHHHHHHHHHTT--GGGEEEEEEEE---S-S-EEEPHHHHHHHHHHTTT-HHHHHHHHHHHTTSEEEEEEESSHHHHHHHHHHHHHTT-B---------GGGSPTT--HHHHTTEE-----SSS---SEEEEEE-----------------

Solvent-accessible surface area (backbone atoms only — not comparable to full-atom values): 10468 Å² total; per-residue (Å²): 134,84,79,81,74,76,76,73,76,53,28,27,33,31,56,41,37,29,62,72,86,56,65,63,65,58,51,52,49,56,43,42,77,74,70,48,57,71,92,38,52,42,60,25,38,44,44,63,54,93,54,95,51,92,50,67,43,66,37,72,51,54,45,43,21,48,51,63,71,31,68,90,35,68,67,57,35,53,32,50,57,64,61,41,61,70,14,26,35,43,36,39,58,34,69,40,70,69,56,41,47,52,52,49,50,55,45,47,77,70,55,38,53,89,64,62,75,81,80,81,67,71,68,87,80,48,64,91,96,57,53,74,78,65,46,53,45,53,36,91,35,63,88,47,100,81,44,46,75,51,62,60,41,53,31,43,43,66,69,76,78,67,82,83,70,78,76,80,80,85,72,86,79,135

pLDDT: mean 78.96, std 16.94, range [37.84, 96.81]